Protein AF-A0A847CW81-F1 (afdb_monomer_lite)

Radius of gyration: 13.69 Å; chains: 1; bounding box: 36×34×26 Å

Sequence (66 aa):
MYCLDNSRPSIDLIILIKLMFIQYLFSIKSMRQTIKEVEVNIAYRWFLGLDFYDDIPHFTTLVLCQ

Structure (mmCIF, N/CA/C/O backbone):
data_AF-A0A847CW81-F1
#
_entry.id   AF-A0A847CW81-F1
#
loop_
_atom_site.group_PDB
_atom_site.id
_atom_site.type_symbol
_atom_site.label_atom_id
_atom_site.label_alt_id
_atom_site.label_comp_id
_atom_site.label_asym_id
_atom_site.label_entity_id
_atom_site.label_seq_id
_atom_site.pdbx_PDB_ins_code
_atom_site.Cartn_x
_atom_site.Cartn_y
_atom_site.Cartn_z
_atom_site.occupancy
_atom_site.B_iso_or_equiv
_atom_site.auth_seq_id
_atom_site.auth_comp_id
_atom_site.auth_asym_id
_atom_site.auth_atom_id
_atom_site.pdbx_PDB_model_num
ATOM 1 N N . MET A 1 1 ? 21.737 -29.256 -10.864 1.00 48.62 1 MET A N 1
ATOM 2 C CA . MET A 1 1 ? 22.777 -28.274 -11.233 1.00 48.62 1 MET A CA 1
ATOM 3 C C . MET A 1 1 ? 22.223 -27.426 -12.360 1.00 48.62 1 MET A C 1
ATOM 5 O O . MET A 1 1 ? 21.971 -27.968 -13.426 1.00 48.62 1 MET A O 1
ATOM 9 N N . TYR A 1 2 ? 21.988 -26.150 -12.041 1.00 37.09 2 TYR A N 1
ATOM 10 C CA . TYR A 1 2 ? 21.364 -25.086 -12.837 1.00 37.09 2 TYR A CA 1
ATOM 11 C C . TYR A 1 2 ? 19.870 -25.257 -13.131 1.00 37.09 2 TYR A C 1
ATOM 13 O O . TYR A 1 2 ? 19.451 -25.542 -14.249 1.00 37.09 2 TYR A O 1
ATOM 21 N N . CYS A 1 3 ? 19.062 -24.982 -12.099 1.00 49.47 3 CYS A N 1
ATOM 22 C CA . CYS A 1 3 ? 17.847 -24.209 -12.327 1.00 49.47 3 CYS A CA 1
ATOM 23 C C . CYS A 1 3 ? 18.272 -22.951 -13.093 1.00 49.47 3 CYS A C 1
ATOM 25 O O . CYS A 1 3 ? 19.222 -22.274 -12.693 1.00 49.47 3 CYS A O 1
ATOM 27 N N . LEU A 1 4 ? 17.627 -22.686 -14.226 1.00 53.81 4 LEU A N 1
ATOM 28 C CA . LEU A 1 4 ? 17.732 -21.415 -14.936 1.00 53.81 4 LEU A CA 1
ATOM 29 C C . LEU A 1 4 ? 17.016 -20.346 -14.094 1.00 53.81 4 LEU A C 1
ATOM 31 O O . LEU A 1 4 ? 15.932 -19.871 -14.417 1.00 53.81 4 LEU A O 1
ATOM 35 N N . ASP A 1 5 ? 17.606 -20.038 -12.946 1.00 57.72 5 ASP A N 1
ATOM 36 C CA . ASP A 1 5 ? 17.282 -18.890 -12.126 1.00 57.72 5 ASP A CA 1
ATOM 37 C C . ASP A 1 5 ? 17.569 -17.602 -12.905 1.00 57.72 5 ASP A C 1
ATOM 39 O O . ASP A 1 5 ? 18.575 -17.501 -13.615 1.00 57.72 5 ASP A O 1
ATOM 43 N N . ASN A 1 6 ? 16.693 -16.614 -12.677 1.00 51.03 6 ASN A N 1
ATOM 44 C CA . ASN A 1 6 ? 16.931 -15.158 -12.719 1.00 51.03 6 ASN A CA 1
ATOM 45 C C . ASN A 1 6 ? 16.041 -14.301 -13.638 1.00 51.03 6 ASN A C 1
ATOM 47 O O . ASN A 1 6 ? 16.325 -13.116 -13.795 1.00 51.03 6 ASN A O 1
ATOM 51 N N . SER A 1 7 ? 14.920 -14.804 -14.175 1.00 41.44 7 SER A N 1
ATOM 52 C CA . SER A 1 7 ? 13.958 -13.940 -14.908 1.00 41.44 7 SER A CA 1
ATOM 53 C C . SER A 1 7 ? 12.565 -13.801 -14.289 1.00 41.44 7 SER A C 1
ATOM 55 O O . SER A 1 7 ? 11.696 -13.183 -14.895 1.00 41.44 7 SER A O 1
ATOM 57 N N . ARG A 1 8 ? 12.342 -14.271 -13.056 1.00 50.38 8 ARG A N 1
ATOM 58 C CA . ARG A 1 8 ? 11.242 -13.747 -12.226 1.00 50.38 8 ARG A CA 1
ATOM 59 C C . ARG A 1 8 ? 11.739 -13.119 -10.919 1.00 50.38 8 ARG A C 1
ATOM 61 O O . ARG A 1 8 ? 11.386 -13.609 -9.852 1.00 50.38 8 ARG A O 1
ATOM 68 N N . PRO A 1 9 ? 12.494 -12.008 -10.937 1.00 51.38 9 PRO A N 1
ATOM 69 C CA . PRO A 1 9 ? 12.615 -11.179 -9.760 1.00 51.38 9 PRO A CA 1
ATOM 70 C C . PRO A 1 9 ? 11.789 -9.922 -9.999 1.00 51.38 9 PRO A C 1
ATOM 72 O O . PRO A 1 9 ? 12.323 -8.917 -10.449 1.00 51.38 9 PRO A O 1
ATOM 75 N N . SER A 1 10 ? 10.485 -9.970 -9.761 1.00 49.50 10 SER A N 1
ATOM 76 C CA . SER A 1 10 ? 9.766 -8.771 -9.325 1.00 49.50 10 SER A CA 1
ATOM 77 C C . SER A 1 10 ? 8.326 -9.132 -9.035 1.00 49.50 10 SER A C 1
ATOM 79 O O . SER A 1 10 ? 7.438 -9.000 -9.863 1.00 49.50 10 SER A O 1
ATOM 81 N N . ILE A 1 11 ? 8.070 -9.488 -7.783 1.00 56.81 11 ILE A N 1
ATOM 82 C CA . ILE A 1 11 ? 7.109 -8.631 -7.096 1.00 56.81 11 ILE A CA 1
ATOM 83 C C . ILE A 1 11 ? 7.691 -7.227 -7.246 1.00 56.81 11 ILE A C 1
ATOM 85 O O . ILE A 1 11 ? 8.774 -6.986 -6.709 1.00 56.81 11 ILE A O 1
ATOM 89 N N . ASP A 1 12 ? 7.079 -6.376 -8.074 1.00 70.44 12 ASP A N 1
ATOM 90 C CA . ASP A 1 12 ? 7.585 -5.029 -8.317 1.00 70.44 12 ASP A CA 1
ATOM 91 C C . ASP A 1 12 ? 7.823 -4.378 -6.962 1.00 70.44 12 ASP A C 1
ATOM 93 O O . ASP A 1 12 ? 6.884 -4.129 -6.201 1.00 70.44 12 ASP A O 1
ATOM 97 N N . LEU A 1 13 ? 9.090 -4.123 -6.631 1.00 72.44 13 LEU A N 1
ATOM 98 C CA . LEU A 1 13 ? 9.468 -3.500 -5.362 1.00 72.44 13 LEU A CA 1
ATOM 99 C C . LEU A 1 13 ? 8.659 -2.210 -5.143 1.00 72.44 13 LEU A C 1
ATOM 101 O O . LEU A 1 13 ? 8.291 -1.864 -4.026 1.00 72.44 13 LEU A O 1
ATOM 105 N N . ILE A 1 14 ? 8.324 -1.546 -6.249 1.00 80.81 14 ILE A N 1
ATOM 106 C CA . ILE A 1 14 ? 7.448 -0.384 -6.346 1.00 80.81 14 ILE A CA 1
ATOM 107 C C . ILE A 1 14 ? 6.035 -0.692 -5.822 1.00 80.81 14 ILE A C 1
ATOM 109 O O . ILE A 1 14 ? 5.520 0.062 -5.000 1.00 80.81 14 ILE A O 1
ATOM 113 N N . ILE A 1 15 ? 5.408 -1.791 -6.249 1.00 81.44 15 ILE A N 1
ATOM 114 C CA . ILE A 1 15 ? 4.079 -2.221 -5.781 1.00 81.44 15 ILE A CA 1
ATOM 115 C C . ILE A 1 15 ? 4.140 -2.600 -4.297 1.00 81.44 15 ILE A C 1
ATOM 117 O O . ILE A 1 15 ? 3.256 -2.214 -3.533 1.00 81.44 15 ILE A O 1
ATOM 121 N N . LEU A 1 16 ? 5.211 -3.270 -3.860 1.00 80.81 16 LEU A N 1
ATOM 122 C CA . LEU A 1 16 ? 5.426 -3.624 -2.454 1.00 80.81 16 LEU A CA 1
ATOM 123 C C . LEU A 1 16 ? 5.543 -2.378 -1.558 1.00 80.81 16 LEU A C 1
ATOM 125 O O . LEU A 1 16 ? 4.874 -2.285 -0.529 1.00 80.81 16 LEU A O 1
ATOM 129 N N . ILE A 1 17 ? 6.349 -1.396 -1.972 1.00 84.19 17 ILE A N 1
ATOM 130 C CA . ILE A 1 17 ? 6.515 -0.116 -1.271 1.00 84.19 17 ILE A CA 1
ATOM 131 C C . ILE A 1 17 ? 5.183 0.638 -1.217 1.00 84.19 17 ILE A C 1
ATOM 133 O O . ILE A 1 17 ? 4.802 1.132 -0.157 1.00 84.19 17 ILE A O 1
ATOM 137 N N . LYS A 1 18 ? 4.434 0.691 -2.324 1.00 86.62 18 LYS A N 1
ATOM 138 C CA . LYS A 1 18 ? 3.103 1.315 -2.365 1.00 86.62 18 LYS A CA 1
ATOM 139 C C . LYS A 1 18 ? 2.102 0.610 -1.438 1.00 86.62 18 LYS A C 1
ATOM 141 O O . LYS A 1 18 ? 1.347 1.285 -0.745 1.00 86.62 18 LYS A O 1
ATOM 146 N N . LEU A 1 19 ? 2.122 -0.721 -1.360 1.00 85.06 19 LEU A N 1
ATOM 147 C CA . LEU A 1 19 ? 1.312 -1.498 -0.411 1.00 85.06 19 LEU A CA 1
ATOM 148 C C . LEU A 1 19 ? 1.693 -1.216 1.048 1.00 85.06 19 LEU A C 1
ATOM 150 O O . LEU A 1 19 ? 0.807 -1.070 1.890 1.00 85.06 19 LEU A O 1
ATOM 154 N N . MET A 1 20 ? 2.989 -1.105 1.360 1.00 84.31 20 MET A N 1
ATOM 155 C CA . MET A 1 20 ? 3.449 -0.698 2.695 1.00 84.31 20 MET A CA 1
ATOM 156 C C . MET A 1 20 ? 3.017 0.731 3.033 1.00 84.31 20 MET A C 1
ATOM 158 O O . MET A 1 20 ? 2.638 0.999 4.171 1.00 84.31 20 MET A O 1
ATOM 162 N N . PHE A 1 21 ? 3.015 1.632 2.050 1.00 88.12 21 PHE A N 1
ATOM 163 C CA . PHE A 1 21 ? 2.542 3.002 2.220 1.00 88.12 21 PHE A CA 1
ATOM 164 C C . PHE A 1 21 ? 1.049 3.045 2.563 1.00 88.12 21 PHE A C 1
ATOM 166 O O . PHE A 1 21 ? 0.659 3.716 3.514 1.00 88.12 21 PHE A O 1
ATOM 173 N N . ILE A 1 22 ? 0.222 2.258 1.866 1.00 86.69 22 ILE A N 1
ATOM 174 C CA . ILE A 1 22 ? -1.203 2.093 2.191 1.00 86.69 22 ILE A CA 1
ATOM 175 C C . ILE A 1 22 ? -1.360 1.523 3.609 1.00 86.69 22 ILE A C 1
ATOM 177 O O . ILE A 1 22 ? -2.088 2.087 4.421 1.00 86.69 22 ILE A O 1
ATOM 181 N N . GLN A 1 23 ? -0.635 0.456 3.959 1.00 86.56 23 GLN A N 1
ATOM 182 C CA . GLN A 1 23 ? -0.670 -0.102 5.319 1.00 86.56 23 GLN A CA 1
ATOM 183 C C . GLN A 1 23 ? -0.368 0.946 6.395 1.00 86.56 23 GLN A C 1
ATOM 185 O O . GLN A 1 23 ? -1.063 0.999 7.410 1.00 86.56 23 GLN A O 1
ATOM 190 N N . TYR A 1 24 ? 0.646 1.780 6.159 1.00 87.19 24 TYR A N 1
ATOM 191 C CA . TYR A 1 24 ? 1.059 2.833 7.079 1.00 87.19 24 TYR A CA 1
ATOM 192 C C . TYR A 1 24 ? 0.006 3.941 7.205 1.00 87.19 24 TYR A C 1
ATOM 194 O O . TYR A 1 24 ? -0.371 4.293 8.320 1.00 87.19 24 TYR A O 1
ATOM 202 N N . LEU A 1 25 ? -0.514 4.449 6.083 1.00 87.50 25 LEU A N 1
ATOM 203 C CA . LEU A 1 25 ? -1.519 5.518 6.072 1.00 87.50 25 LEU A CA 1
ATOM 204 C C . LEU A 1 25 ? -2.822 5.117 6.768 1.00 87.50 25 LEU A C 1
ATOM 206 O O . LEU A 1 25 ? -3.414 5.923 7.480 1.00 87.50 25 LEU A O 1
ATOM 210 N N . PHE A 1 26 ? -3.258 3.873 6.575 1.00 83.50 26 PHE A N 1
ATOM 211 C CA . PHE A 1 26 ? -4.504 3.364 7.149 1.00 83.50 26 PHE A CA 1
ATOM 212 C C . PHE A 1 26 ? -4.309 2.691 8.516 1.00 83.50 26 PHE A C 1
ATOM 214 O O . PHE A 1 26 ? -5.282 2.234 9.113 1.00 83.50 26 PHE A O 1
ATOM 221 N N . SER A 1 27 ? -3.072 2.629 9.031 1.00 85.25 27 SER A N 1
ATOM 222 C CA . SER A 1 27 ? -2.718 1.965 10.297 1.00 85.25 27 SER A CA 1
ATOM 223 C C . SER A 1 27 ? -3.284 0.535 10.404 1.00 85.25 27 SER A C 1
ATOM 225 O O . SER A 1 27 ? -3.699 0.068 11.470 1.00 85.25 27 SER A O 1
ATOM 227 N N . ILE A 1 28 ? -3.335 -0.176 9.271 1.00 83.25 28 ILE A N 1
ATOM 228 C CA . ILE A 1 28 ? -3.917 -1.518 9.191 1.00 83.25 28 ILE A CA 1
ATOM 229 C C . ILE A 1 28 ? -2.896 -2.516 9.729 1.00 83.25 28 ILE A 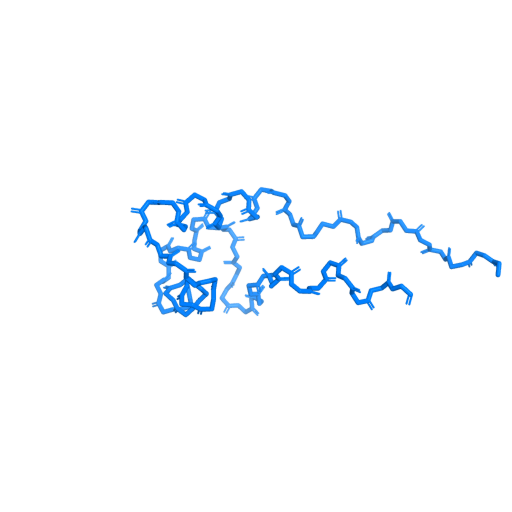C 1
ATOM 231 O O . ILE A 1 28 ? -1.788 -2.642 9.219 1.00 83.25 28 ILE A O 1
ATOM 235 N N . LYS A 1 29 ? -3.288 -3.262 10.763 1.00 77.25 29 LYS A N 1
ATOM 236 C CA . LYS A 1 29 ? -2.408 -4.222 11.451 1.00 77.25 29 LYS A CA 1
ATOM 237 C C . LYS A 1 29 ? -2.268 -5.555 10.712 1.00 77.25 29 LYS A C 1
ATOM 239 O O . LYS A 1 29 ? -1.390 -6.345 11.045 1.00 77.25 29 LYS A O 1
ATOM 244 N N . SER A 1 30 ? -3.155 -5.837 9.756 1.00 81.00 30 SER A N 1
ATOM 245 C CA . SER A 1 30 ? -3.200 -7.108 9.037 1.00 81.00 30 SER A CA 1
ATOM 246 C C . SER A 1 30 ? -3.071 -6.911 7.534 1.00 81.00 30 SER A C 1
ATOM 248 O O . SER A 1 30 ? -3.949 -6.335 6.896 1.00 81.00 30 SER A O 1
ATOM 250 N N . MET A 1 31 ? -2.037 -7.512 6.946 1.00 80.12 31 MET A N 1
ATOM 251 C CA . MET A 1 31 ? -1.833 -7.513 5.496 1.00 80.12 31 MET A CA 1
ATOM 252 C C . MET A 1 31 ? -3.055 -8.044 4.733 1.00 80.12 31 MET A C 1
ATOM 254 O O . MET A 1 31 ? -3.427 -7.514 3.691 1.00 80.12 31 MET A O 1
ATOM 258 N N . ARG A 1 32 ? -3.732 -9.065 5.279 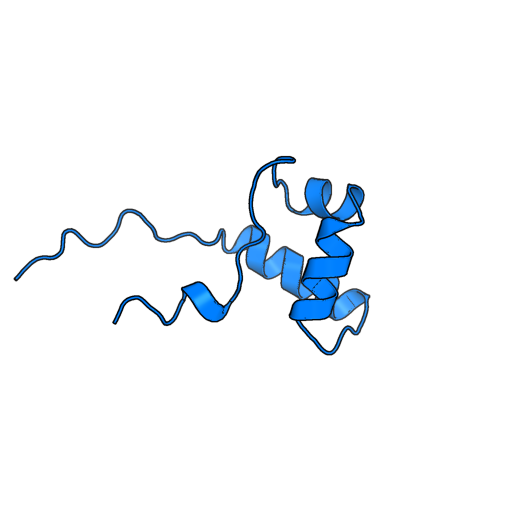1.00 80.75 32 ARG A N 1
ATOM 259 C CA . ARG A 1 32 ? -4.945 -9.642 4.675 1.00 80.75 32 ARG A CA 1
ATOM 260 C C . ARG A 1 32 ? -6.097 -8.641 4.603 1.00 80.75 32 ARG A C 1
ATOM 262 O O . ARG A 1 32 ? -6.879 -8.696 3.662 1.00 80.75 32 ARG A O 1
ATOM 269 N N . GLN A 1 33 ? -6.213 -7.752 5.591 1.00 84.06 33 GLN A N 1
ATOM 270 C CA . GLN A 1 33 ? -7.204 -6.677 5.554 1.00 84.06 33 GLN A CA 1
ATOM 271 C C . GLN A 1 33 ? -6.817 -5.630 4.514 1.00 84.06 33 GLN A C 1
ATOM 273 O O . GLN A 1 33 ? -7.666 -5.248 3.722 1.00 84.06 33 GLN A O 1
ATOM 278 N N . THR A 1 34 ? -5.540 -5.244 4.440 1.00 84.00 34 THR A N 1
ATOM 279 C CA . THR A 1 34 ? -5.056 -4.317 3.407 1.00 84.00 34 THR A CA 1
ATOM 280 C C . THR A 1 34 ? -5.357 -4.826 2.002 1.00 84.00 34 THR A C 1
ATOM 282 O O . THR A 1 34 ? -5.801 -4.054 1.166 1.00 84.00 34 THR A O 1
ATOM 285 N N . ILE A 1 35 ? -5.174 -6.121 1.744 1.00 82.19 35 ILE A N 1
ATOM 286 C CA . ILE A 1 35 ? -5.484 -6.714 0.438 1.00 82.19 35 ILE A CA 1
ATOM 287 C C . ILE A 1 35 ? -6.974 -6.601 0.122 1.00 82.19 35 ILE A C 1
ATOM 289 O O . ILE A 1 35 ? -7.316 -6.118 -0.948 1.00 82.19 35 ILE A O 1
ATOM 293 N N . LYS A 1 36 ? -7.853 -6.964 1.062 1.00 85.50 36 LYS A N 1
ATOM 294 C CA . LYS A 1 36 ? -9.303 -6.830 0.866 1.00 85.50 36 LYS A CA 1
ATOM 295 C C . LYS A 1 36 ? -9.716 -5.389 0.578 1.00 85.50 36 LYS A C 1
ATOM 297 O O . LYS A 1 36 ? -10.516 -5.165 -0.317 1.00 85.50 36 LYS A O 1
ATOM 302 N N . GLU A 1 37 ? -9.149 -4.424 1.300 1.00 85.12 37 GLU A N 1
ATOM 303 C CA . GLU A 1 37 ? -9.392 -2.993 1.068 1.00 85.12 37 GLU A CA 1
ATOM 304 C C . GLU A 1 37 ? -8.906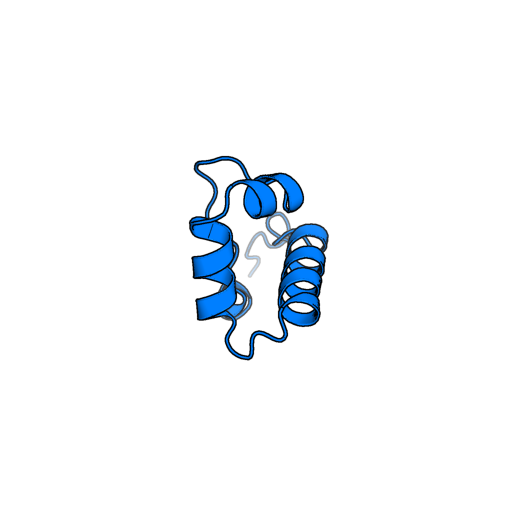 -2.544 -0.322 1.00 85.12 37 GLU A C 1
ATOM 306 O O . GLU A 1 37 ? -9.568 -1.759 -1.000 1.00 85.12 37 GLU A O 1
ATOM 311 N N . VAL A 1 38 ? -7.770 -3.071 -0.786 1.00 84.06 38 VAL A N 1
ATOM 312 C CA . VAL A 1 38 ? -7.229 -2.813 -2.131 1.00 84.06 38 VAL A CA 1
ATOM 313 C C . VAL A 1 38 ? -8.056 -3.495 -3.229 1.00 84.06 38 VAL A C 1
ATOM 315 O O . VAL A 1 38 ? -8.188 -2.936 -4.315 1.00 84.06 38 VAL A O 1
ATOM 318 N N . GLU A 1 39 ? -8.643 -4.664 -2.963 1.00 82.12 39 GLU A N 1
ATOM 319 C CA . GLU A 1 39 ? -9.538 -5.364 -3.895 1.00 82.12 39 GLU A CA 1
ATOM 320 C C . GLU A 1 39 ? -10.859 -4.621 -4.090 1.00 82.12 39 GLU A C 1
ATOM 322 O O . GLU A 1 39 ? -11.335 -4.503 -5.218 1.00 82.12 39 GLU A O 1
ATOM 327 N N . VAL A 1 40 ? -11.450 -4.103 -3.009 1.00 85.88 40 VAL A N 1
ATOM 328 C CA . VAL A 1 40 ? -12.743 -3.403 -3.077 1.00 85.88 40 VAL A CA 1
ATOM 329 C C . VAL A 1 40 ? -12.608 -1.963 -3.567 1.00 85.88 40 VAL A C 1
ATOM 331 O O . VAL A 1 40 ? -13.562 -1.418 -4.123 1.00 85.88 40 VAL A O 1
ATOM 334 N N . ASN A 1 41 ? -11.443 -1.333 -3.388 1.00 85.94 41 ASN A N 1
ATOM 335 C CA . ASN A 1 41 ? -11.226 0.056 -3.768 1.00 85.94 41 ASN A CA 1
ATOM 336 C C . ASN A 1 41 ? -10.380 0.185 -5.044 1.00 85.94 41 ASN A C 1
ATOM 338 O O . ASN A 1 41 ? -9.146 0.156 -5.028 1.00 85.94 41 ASN A O 1
ATOM 342 N N . ILE A 1 42 ? -11.069 0.442 -6.155 1.00 84.50 42 ILE A N 1
ATOM 343 C CA . ILE A 1 42 ? -10.488 0.622 -7.494 1.00 84.50 42 ILE A CA 1
ATOM 344 C C . ILE A 1 42 ? -9.419 1.730 -7.517 1.00 84.50 42 ILE A C 1
ATOM 346 O O . ILE A 1 42 ? -8.440 1.624 -8.257 1.00 84.50 42 ILE A O 1
ATOM 350 N N . ALA A 1 43 ? -9.542 2.763 -6.674 1.00 86.75 43 ALA A N 1
ATOM 351 C CA . ALA A 1 43 ? -8.550 3.835 -6.595 1.00 86.75 43 ALA A CA 1
ATOM 352 C C . ALA A 1 43 ? -7.179 3.336 -6.102 1.00 86.75 43 ALA A C 1
ATOM 354 O O . ALA A 1 43 ? -6.147 3.806 -6.582 1.00 86.75 43 ALA A O 1
ATOM 355 N N . TYR A 1 44 ? -7.144 2.358 -5.188 1.00 85.50 44 TYR A N 1
ATOM 356 C CA . TYR A 1 44 ? -5.884 1.761 -4.734 1.00 85.50 44 TYR A CA 1
ATOM 357 C C . TYR A 1 44 ? -5.267 0.862 -5.799 1.00 85.50 44 TYR A C 1
ATOM 359 O O . TYR A 1 44 ? -4.050 0.865 -5.967 1.00 85.50 44 TYR A O 1
ATOM 367 N N . ARG A 1 45 ? -6.091 0.152 -6.572 1.00 84.81 45 ARG A N 1
ATOM 368 C CA . ARG A 1 45 ? -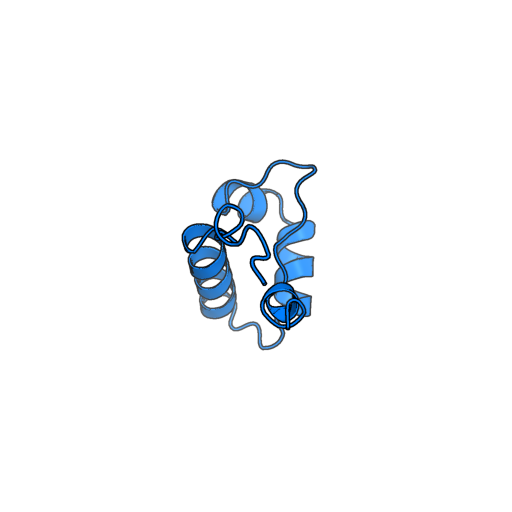5.633 -0.662 -7.703 1.00 84.81 45 ARG A CA 1
ATOM 369 C C . ARG A 1 45 ? -4.979 0.201 -8.786 1.00 84.81 45 ARG A C 1
ATOM 371 O O . ARG A 1 45 ? -3.858 -0.080 -9.209 1.00 84.81 45 ARG A O 1
ATOM 378 N N . TRP A 1 46 ? -5.614 1.330 -9.106 1.00 86.25 46 TRP A N 1
ATOM 379 C CA . TRP A 1 46 ? -5.050 2.354 -9.985 1.00 86.25 46 TRP A CA 1
ATOM 380 C C . TRP A 1 46 ? -3.748 2.954 -9.428 1.00 86.25 46 TRP A C 1
ATOM 382 O O . TRP A 1 46 ? -2.771 3.088 -10.159 1.00 86.25 46 TRP A O 1
ATOM 392 N N . PHE A 1 47 ? -3.684 3.248 -8.123 1.00 85.50 47 PHE A N 1
ATOM 393 C CA . PHE A 1 47 ? -2.465 3.751 -7.475 1.00 85.50 47 PHE A CA 1
ATOM 394 C C . PHE A 1 47 ? -1.302 2.748 -7.543 1.00 85.50 47 PHE A C 1
ATOM 396 O O . PHE A 1 47 ? -0.148 3.130 -7.768 1.00 85.50 47 PHE A O 1
ATOM 403 N N . LEU A 1 48 ? -1.592 1.457 -7.374 1.00 83.62 48 LEU A N 1
ATOM 404 C CA . LEU A 1 48 ? -0.606 0.386 -7.490 1.00 83.62 48 LEU A CA 1
ATOM 405 C C . LEU A 1 48 ? -0.138 0.199 -8.937 1.00 83.62 48 LEU A C 1
ATOM 407 O O . LEU A 1 48 ? 1.039 -0.100 -9.136 1.00 83.62 48 LEU A O 1
ATOM 411 N N . GLY A 1 49 ? -0.987 0.520 -9.915 1.00 82.31 49 GLY A N 1
ATOM 412 C CA . GLY A 1 49 ? -0.733 0.281 -11.335 1.00 82.31 49 GLY A CA 1
ATOM 413 C C . GLY A 1 49 ? -1.040 -1.161 -11.738 1.00 82.31 49 GLY A C 1
ATOM 414 O O . GLY A 1 49 ? -0.410 -1.670 -12.656 1.00 82.31 49 GLY A O 1
ATOM 415 N N . LEU A 1 50 ? -1.956 -1.815 -11.015 1.00 78.06 50 LEU A N 1
ATOM 416 C CA . LEU A 1 50 ? -2.426 -3.172 -11.296 1.00 78.06 50 LEU A CA 1
ATOM 417 C C . LEU A 1 50 ? -3.638 -3.111 -12.230 1.00 78.06 50 LEU A C 1
ATOM 419 O O . LEU A 1 50 ? -4.519 -2.267 -12.034 1.00 78.06 50 LEU A O 1
ATOM 423 N N . ASP A 1 51 ? -3.713 -4.016 -13.205 1.00 73.38 51 ASP A N 1
ATOM 424 C CA . ASP A 1 51 ? -4.901 -4.155 -14.044 1.00 73.38 51 ASP A CA 1
ATOM 425 C C . ASP A 1 51 ? -6.053 -4.808 -13.255 1.00 73.38 51 ASP A C 1
ATOM 427 O O . ASP A 1 51 ? -5.854 -5.391 -12.182 1.00 73.38 51 ASP A O 1
ATOM 431 N N . PHE A 1 52 ? -7.290 -4.728 -13.751 1.00 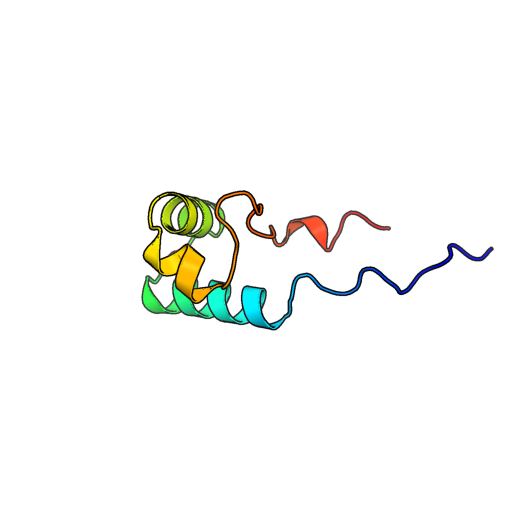67.44 52 PHE A N 1
ATOM 432 C CA . PHE A 1 52 ? -8.476 -5.279 -13.076 1.00 67.44 52 PHE A CA 1
ATOM 433 C C . PHE A 1 52 ? -8.403 -6.794 -12.853 1.00 67.44 52 PHE A C 1
ATOM 435 O O . PHE A 1 52 ? -9.083 -7.302 -11.965 1.00 67.44 52 PHE A O 1
ATOM 442 N N . TYR A 1 53 ? -7.562 -7.488 -13.620 1.00 69.19 53 TYR A N 1
ATOM 443 C CA . TYR A 1 53 ? -7.374 -8.936 -13.546 1.00 69.19 53 TYR A CA 1
ATOM 444 C C . TYR A 1 53 ? -6.104 -9.371 -12.799 1.00 69.19 53 TYR A C 1
ATOM 446 O O . TYR A 1 53 ? -5.956 -10.559 -12.534 1.00 69.19 53 TYR A O 1
ATOM 454 N N . ASP A 1 54 ? -5.207 -8.447 -12.437 1.00 72.38 54 ASP A N 1
ATOM 455 C CA . ASP A 1 54 ? -3.944 -8.804 -11.777 1.00 72.38 54 ASP A CA 1
ATOM 456 C C . ASP A 1 54 ? -4.107 -9.100 -10.279 1.00 72.38 54 ASP A C 1
ATOM 458 O O . ASP A 1 54 ? -4.621 -8.286 -9.508 1.00 72.38 54 ASP A O 1
ATOM 462 N N . ASP A 1 55 ? -3.618 -10.247 -9.823 1.00 70.88 55 ASP A N 1
ATOM 463 C CA . ASP A 1 55 ? -3.636 -10.575 -8.399 1.00 70.88 55 ASP A CA 1
ATOM 464 C C . ASP A 1 55 ? -2.666 -9.695 -7.598 1.00 70.88 55 ASP A C 1
ATOM 466 O O . ASP A 1 55 ? -1.544 -9.397 -8.018 1.00 70.88 55 ASP A O 1
ATOM 470 N N . ILE A 1 56 ? -3.087 -9.294 -6.396 1.00 72.31 56 ILE A N 1
ATOM 471 C CA . ILE A 1 56 ? -2.249 -8.496 -5.500 1.00 72.31 56 ILE A CA 1
ATOM 472 C C . ILE A 1 56 ? -1.130 -9.399 -4.968 1.00 72.31 56 ILE A C 1
ATOM 474 O O . ILE A 1 56 ? -1.419 -10.408 -4.317 1.00 72.31 56 ILE A O 1
ATOM 478 N N . PRO A 1 57 ? 0.152 -9.054 -5.183 1.00 69.88 57 PRO A N 1
ATOM 479 C CA . PRO A 1 57 ? 1.250 -9.903 -4.752 1.00 69.88 57 PRO A CA 1
ATOM 480 C C . PRO A 1 57 ? 1.254 -10.048 -3.226 1.00 69.88 57 PRO A C 1
ATOM 482 O O . PRO A 1 57 ? 1.472 -9.093 -2.476 1.00 69.88 57 PRO A O 1
ATOM 485 N N . HIS A 1 58 ? 1.015 -11.270 -2.751 1.00 63.91 58 HIS A N 1
ATOM 486 C CA . HIS A 1 58 ? 1.112 -11.605 -1.338 1.00 63.91 58 HIS A CA 1
ATOM 487 C C . HIS A 1 58 ? 2.582 -11.759 -0.926 1.00 63.91 58 HIS A C 1
ATOM 489 O O . HIS A 1 58 ? 3.357 -12.448 -1.586 1.00 63.91 58 HIS A O 1
ATOM 495 N N . PHE A 1 59 ? 2.956 -11.197 0.228 1.00 59.59 59 PHE A N 1
ATOM 496 C CA . PHE A 1 59 ? 4.301 -11.335 0.814 1.00 59.59 59 PHE A CA 1
ATOM 497 C C . PHE A 1 59 ? 4.771 -12.798 0.968 1.00 59.59 59 PHE A C 1
ATOM 499 O O . PHE A 1 59 ? 5.967 -13.062 1.047 1.00 59.59 59 PHE A O 1
ATOM 506 N N . THR A 1 60 ? 3.844 -13.758 1.001 1.00 51.16 60 THR A N 1
ATOM 507 C CA . THR A 1 60 ? 4.121 -15.189 1.195 1.00 51.16 60 THR A CA 1
ATOM 508 C C . THR A 1 60 ? 4.742 -15.869 -0.033 1.00 51.16 60 THR A C 1
ATOM 510 O O . THR A 1 60 ? 5.386 -16.904 0.112 1.00 51.16 60 THR A O 1
ATOM 513 N N . THR A 1 61 ? 4.635 -15.282 -1.228 1.00 52.12 61 THR A N 1
ATOM 514 C CA . THR A 1 61 ? 5.219 -15.853 -2.458 1.00 52.12 61 THR A CA 1
ATOM 515 C C . THR A 1 61 ? 6.750 -15.731 -2.497 1.00 52.12 61 THR A C 1
ATOM 517 O O . THR A 1 61 ? 7.398 -16.386 -3.305 1.00 52.12 61 THR A O 1
ATOM 520 N N . LEU A 1 62 ? 7.351 -14.951 -1.588 1.00 51.94 62 LEU A N 1
ATOM 521 C CA . LEU A 1 62 ? 8.806 -14.801 -1.467 1.00 51.94 62 LEU A CA 1
ATOM 522 C C . LEU A 1 62 ? 9.508 -15.986 -0.779 1.00 51.94 62 LEU A C 1
ATOM 524 O O . LEU A 1 62 ? 10.732 -16.043 -0.802 1.00 51.94 62 LEU A O 1
ATOM 528 N N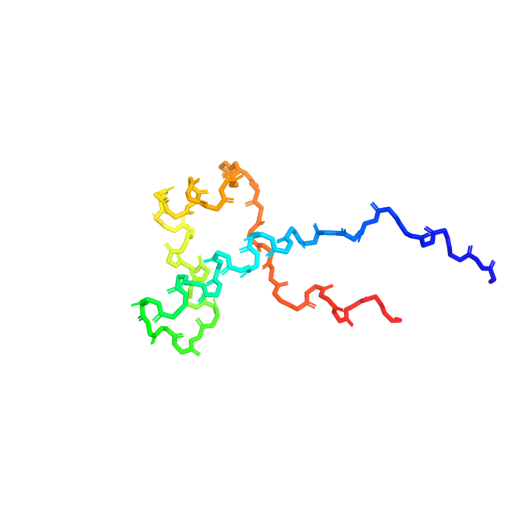 . VAL A 1 63 ? 8.770 -16.916 -0.159 1.00 46.53 63 VAL A N 1
ATOM 529 C CA . VAL A 1 63 ? 9.354 -17.972 0.701 1.00 46.53 63 VAL A CA 1
ATOM 530 C C . VAL A 1 63 ? 9.118 -19.393 0.159 1.00 46.53 63 VAL A C 1
ATOM 532 O O . VAL A 1 63 ? 9.634 -20.354 0.713 1.00 46.53 63 VAL A O 1
ATOM 535 N N . LEU A 1 64 ? 8.372 -19.560 -0.940 1.00 42.38 64 LEU A N 1
ATOM 536 C CA . LEU A 1 64 ? 8.004 -20.888 -1.468 1.00 42.38 64 LEU A CA 1
ATOM 537 C C . LEU A 1 64 ? 8.834 -21.371 -2.668 1.00 42.38 64 LEU A C 1
ATOM 539 O O . LEU A 1 64 ? 8.493 -22.386 -3.267 1.00 42.38 64 LEU A O 1
ATOM 543 N N . CYS A 1 65 ? 9.936 -20.694 -2.993 1.00 38.12 65 CYS A N 1
ATOM 544 C CA . CYS A 1 65 ? 10.956 -21.239 -3.887 1.00 38.12 65 CYS A CA 1
ATOM 545 C C . CYS A 1 65 ? 12.242 -21.469 -3.080 1.00 38.12 65 CYS A C 1
ATOM 547 O O . CYS A 1 65 ? 13.167 -20.661 -3.124 1.00 38.12 65 CYS A O 1
ATOM 549 N N . GLN A 1 66 ? 12.242 -22.543 -2.288 1.00 38.34 66 GLN A N 1
ATOM 550 C CA . GLN A 1 66 ? 13.420 -23.138 -1.659 1.00 38.34 66 GLN A CA 1
ATOM 551 C C . GLN A 1 66 ? 13.486 -24.614 -2.049 1.00 38.34 66 GLN A C 1
ATOM 553 O O . GLN A 1 66 ? 12.400 -25.223 -2.185 1.00 38.34 66 GLN A O 1
#

pLDDT: mean 71.76, std 15.88, range [37.09, 88.12]

Foldseek 3Di:
DDPVDDDPPDPPVLLVVLLVVQCVVVVPPDSVVSQVVCLVDVVSCVVSVHDNPDHRDDPVVVPPPD

Secondary structure (DSSP, 8-state):
------S---S-HHHHHHHHHHHHHTT-S-HHHHHHHHHH-HHHHHHHT--TTPPP--GGGGSS--